Protein AF-A0A5N5XHW6-F1 (afdb_monomer_lite)

Secondary structure (DSSP, 8-state):
----EEEE----STTHHHHTT------SEEEETTEEEEPPP-SB-TTSPBPPS-HHHHHHHHHHHHHHHHHHTT--GGGEEEEE-----

pLDDT: mean 74.13, std 22.5, range [29.8, 95.19]

InterPro domains:
  IPR006175 YjgF/YER057c/UK114 family [PF01042] (27-86)
  IPR006175 YjgF/YER057c/UK114 family [PTHR11803] (19-86)
  IPR035959 RutC-like superfamily [G3DSA:3.30.1330.40] (22-88)
  IPR035959 RutC-like superfamily [SSF55298] (13-86)

Foldseek 3Di:
DAAEEAAEADDPPVVVVVPVVDPDPDDQWDDDPRYIYGYHFWCADPVRHHDDDDPVNGVVSSQVVVQVVQVVVVHGPVRYDYHDDDDDD

Radius of gyration: 13.63 Å; chains: 1; bounding box: 28×33×35 Å

Structure (mmCIF, N/CA/C/O backbone):
data_AF-A0A5N5XHW6-F1
#
_entry.id   AF-A0A5N5XHW6-F1
#
loop_
_atom_site.group_PDB
_atom_site.id
_atom_site.type_symbol
_atom_site.label_atom_id
_atom_site.label_alt_id
_atom_site.label_comp_id
_atom_site.label_asym_id
_atom_site.label_entity_id
_atom_site.label_seq_id
_atom_site.pdbx_PDB_ins_code
_atom_site.Cartn_x
_atom_site.Cartn_y
_atom_site.Cartn_z
_atom_site.occupancy
_atom_site.B_iso_or_equiv
_atom_site.auth_seq_id
_atom_site.auth_comp_id
_atom_site.auth_asym_id
_atom_site.auth_atom_id
_atom_site.pdbx_PDB_model_num
ATOM 1 N N . MET A 1 1 ? 3.077 -14.957 -16.469 1.00 30.38 1 MET A N 1
ATOM 2 C CA . MET A 1 1 ? 3.777 -15.271 -15.201 1.00 30.38 1 MET A CA 1
ATOM 3 C C . MET A 1 1 ? 3.243 -14.304 -14.143 1.00 30.38 1 MET A C 1
ATOM 5 O O . MET A 1 1 ? 3.478 -13.116 -14.329 1.00 30.38 1 MET A O 1
ATOM 9 N N . PRO A 1 2 ? 2.432 -14.708 -13.147 1.00 42.75 2 PRO A N 1
ATOM 10 C CA . PRO A 1 2 ? 1.755 -13.767 -12.248 1.00 42.75 2 PRO A CA 1
ATOM 11 C C . PRO A 1 2 ? 2.714 -13.275 -11.154 1.00 42.75 2 PRO A C 1
ATOM 13 O O . PRO A 1 2 ? 3.647 -13.973 -10.775 1.00 42.75 2 PRO A O 1
ATOM 16 N N . HIS A 1 3 ? 2.543 -12.026 -10.736 1.00 33.09 3 HIS A 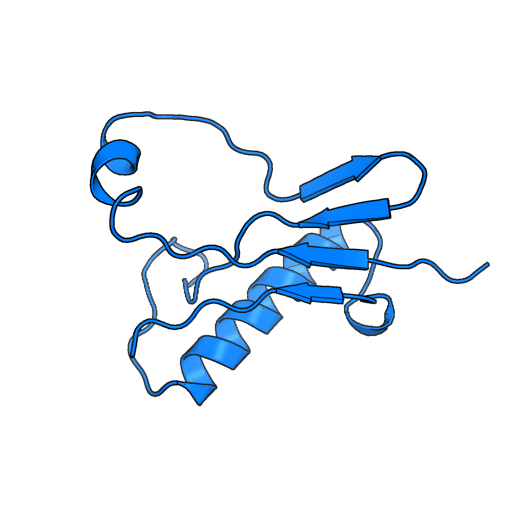N 1
ATOM 17 C CA . HIS A 1 3 ? 3.513 -11.253 -9.959 1.00 33.09 3 HIS A CA 1
ATOM 18 C C . HIS A 1 3 ? 2.964 -11.138 -8.533 1.00 33.09 3 HIS A C 1
ATOM 20 O O . HIS A 1 3 ? 1.752 -11.050 -8.369 1.00 33.09 3 HIS A O 1
ATOM 26 N N . LEU A 1 4 ? 3.838 -11.183 -7.528 1.00 32.03 4 LEU A N 1
ATOM 27 C CA . LEU A 1 4 ? 3.488 -11.282 -6.111 1.00 32.03 4 LEU A CA 1
ATOM 28 C C . LEU A 1 4 ? 4.020 -10.030 -5.372 1.00 32.03 4 LEU A C 1
ATOM 30 O O . LEU A 1 4 ? 5.206 -9.728 -5.475 1.00 32.03 4 LEU A O 1
ATOM 34 N N . ALA A 1 5 ? 3.177 -9.275 -4.661 1.00 33.56 5 ALA A N 1
ATOM 35 C CA . ALA A 1 5 ? 3.521 -8.013 -3.990 1.00 33.56 5 ALA A CA 1
ATOM 36 C C . ALA A 1 5 ? 3.379 -8.119 -2.461 1.00 33.56 5 ALA A C 1
ATOM 38 O O . ALA A 1 5 ? 2.365 -8.569 -1.948 1.00 33.56 5 ALA A O 1
ATOM 39 N N . ILE A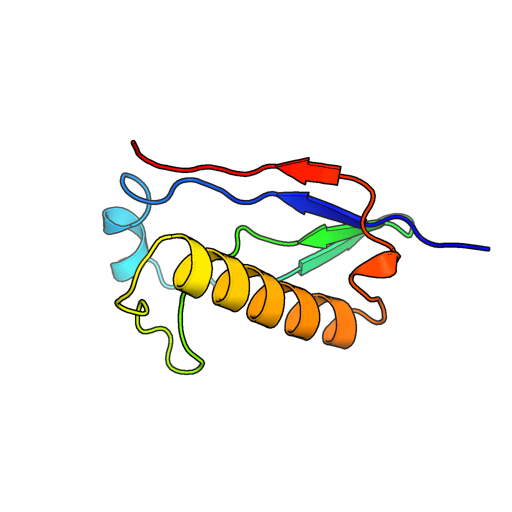 1 6 ? 4.399 -7.722 -1.703 1.00 40.91 6 ILE A N 1
ATOM 40 C CA . ILE A 1 6 ? 4.397 -7.806 -0.235 1.00 40.91 6 ILE A CA 1
ATOM 41 C C . ILE A 1 6 ? 4.282 -6.384 0.326 1.00 40.91 6 ILE A C 1
ATOM 43 O O . ILE A 1 6 ? 5.186 -5.567 0.176 1.00 40.91 6 ILE A O 1
ATOM 47 N N . MET A 1 7 ? 3.154 -6.092 0.962 1.00 40.69 7 MET A N 1
ATOM 48 C CA . MET A 1 7 ? 2.792 -4.829 1.594 1.00 40.69 7 MET A CA 1
ATOM 49 C C . MET A 1 7 ? 3.215 -4.824 3.068 1.00 40.69 7 MET A C 1
ATOM 51 O O . MET A 1 7 ? 2.876 -5.729 3.833 1.00 40.69 7 MET A O 1
ATOM 55 N N . TYR A 1 8 ? 3.940 -3.785 3.475 1.00 36.91 8 TYR A N 1
ATOM 56 C CA . TYR A 1 8 ? 4.366 -3.549 4.854 1.00 36.91 8 TYR A CA 1
ATOM 57 C C . TYR A 1 8 ? 3.759 -2.216 5.313 1.00 36.91 8 TYR A C 1
ATOM 59 O O . TYR A 1 8 ? 4.183 -1.170 4.842 1.00 36.91 8 TYR A O 1
ATOM 67 N N . ILE A 1 9 ? 2.753 -2.220 6.190 1.00 38.81 9 ILE A N 1
ATOM 68 C CA . ILE A 1 9 ? 2.289 -1.012 6.908 1.00 38.81 9 ILE A CA 1
ATOM 69 C C . ILE A 1 9 ? 3.228 -0.835 8.117 1.00 38.81 9 ILE A C 1
ATOM 71 O O . ILE A 1 9 ? 3.832 -1.813 8.533 1.00 38.81 9 ILE A O 1
ATOM 75 N N . SER A 1 10 ? 3.445 0.358 8.677 1.00 40.62 10 SER A N 1
ATOM 76 C CA . SER A 1 10 ? 4.232 0.525 9.917 1.00 40.62 10 SER A CA 1
ATOM 77 C C . SER A 1 10 ? 3.605 1.571 10.843 1.00 40.62 10 SER A C 1
ATOM 79 O O . SER A 1 10 ? 3.003 2.540 10.387 1.00 40.62 10 SER A O 1
ATOM 81 N N . SER A 1 11 ? 3.717 1.344 12.157 1.00 41.12 11 SER A N 1
ATOM 82 C CA . SER A 1 11 ? 3.215 2.221 13.226 1.00 41.12 11 SER A CA 1
ATOM 83 C C . SER A 1 11 ? 4.119 3.450 13.384 1.00 41.12 11 SER A C 1
ATOM 85 O O . SER A 1 11 ? 5.293 3.309 13.727 1.00 41.12 11 SER A O 1
ATOM 87 N N . GLN A 1 12 ? 3.591 4.655 13.139 1.00 46.53 12 GLN A N 1
ATOM 88 C CA . GLN A 1 12 ? 4.335 5.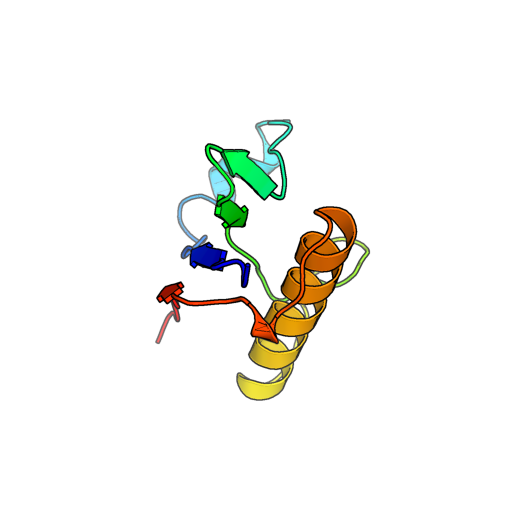917 13.234 1.00 46.53 12 GLN A CA 1
ATOM 89 C C . GLN A 1 12 ? 3.785 6.834 14.330 1.00 46.53 12 GLN A C 1
ATOM 91 O O . GLN A 1 12 ? 3.093 7.804 14.048 1.00 46.53 12 GLN A O 1
ATOM 96 N N . TYR A 1 13 ? 4.127 6.566 15.590 1.00 40.88 13 TYR A N 1
ATOM 97 C CA . TYR A 1 13 ? 3.999 7.594 16.637 1.00 40.88 13 TYR A CA 1
ATOM 98 C C . TYR A 1 13 ? 5.346 7.991 17.247 1.00 40.88 13 TYR A C 1
ATOM 100 O O . TYR A 1 13 ? 5.517 9.150 17.603 1.00 40.88 13 TYR A O 1
ATOM 108 N N . LEU A 1 14 ? 6.336 7.089 17.287 1.00 35.03 14 LEU A N 1
ATOM 109 C CA . LEU A 1 14 ? 7.698 7.442 17.716 1.00 35.03 14 LEU A CA 1
ATOM 110 C C . LEU A 1 14 ? 8.546 8.015 16.564 1.00 35.03 14 LEU A C 1
ATOM 112 O O . LEU A 1 14 ? 9.401 8.863 16.782 1.00 35.03 14 LEU A O 1
ATOM 116 N N . THR A 1 15 ? 8.264 7.605 15.326 1.00 40.34 15 THR A N 1
ATOM 117 C CA . THR A 1 15 ? 8.854 8.167 14.101 1.00 40.34 15 THR A CA 1
ATOM 118 C C . THR A 1 15 ? 8.247 9.519 13.727 1.00 40.34 15 THR A C 1
ATOM 120 O O . THR A 1 15 ? 8.936 10.357 13.172 1.00 40.34 15 THR A O 1
ATOM 123 N N . PHE A 1 16 ? 6.993 9.803 14.079 1.00 43.12 16 PHE A N 1
ATOM 124 C CA . PHE A 1 16 ? 6.320 11.037 13.651 1.00 43.12 16 PHE A CA 1
ATOM 125 C C . PHE A 1 16 ? 7.037 12.325 14.117 1.00 43.12 16 PHE A C 1
ATOM 127 O O . PHE A 1 16 ? 7.149 13.283 13.357 1.00 43.12 16 PHE A O 1
ATOM 134 N N . TYR A 1 17 ? 7.613 12.326 15.326 1.00 29.80 17 TYR A N 1
ATOM 135 C CA . TYR A 1 17 ? 8.337 13.483 15.874 1.00 29.80 17 TYR A CA 1
ATOM 136 C C . TYR A 1 17 ? 9.754 13.671 15.314 1.00 29.80 17 TYR A C 1
ATOM 138 O O . TYR A 1 17 ? 10.255 14.792 15.300 1.00 29.80 17 TYR A O 1
ATOM 146 N N . THR A 1 18 ? 10.403 12.619 14.809 1.00 33.62 18 THR A N 1
ATOM 147 C CA . THR A 1 18 ? 11.725 12.741 14.166 1.00 33.62 18 THR A CA 1
ATOM 148 C C . THR A 1 18 ? 11.634 13.104 12.677 1.00 33.62 18 THR A C 1
ATOM 150 O O . THR A 1 18 ? 12.631 13.513 12.083 1.00 33.62 18 THR A O 1
ATOM 153 N N . TRP A 1 19 ? 10.441 13.007 12.079 1.00 39.66 19 TRP A N 1
ATOM 154 C CA . TRP A 1 19 ? 10.191 13.187 10.644 1.00 39.66 19 TRP A CA 1
ATOM 155 C C . TRP A 1 19 ? 9.954 14.633 10.190 1.00 39.66 19 TRP A C 1
ATOM 157 O O . TRP A 1 19 ? 10.283 14.957 9.055 1.00 39.66 19 TRP A O 1
ATOM 167 N N . ILE A 1 20 ? 9.450 15.523 11.051 1.00 44.50 20 ILE A N 1
ATOM 168 C CA . ILE A 1 20 ? 9.288 16.952 10.699 1.00 44.50 20 ILE A CA 1
ATOM 169 C C . ILE A 1 20 ? 10.652 17.659 10.576 1.00 44.50 20 ILE A C 1
ATOM 171 O O . ILE A 1 20 ? 10.778 18.654 9.868 1.00 44.50 20 ILE A O 1
ATOM 175 N N . LEU A 1 21 ? 11.694 17.132 11.226 1.00 43.75 21 LEU A N 1
ATOM 176 C CA . LEU A 1 21 ? 13.025 17.750 11.254 1.00 43.75 21 LEU A CA 1
ATOM 177 C C . LEU A 1 21 ? 14.005 17.175 10.221 1.00 43.75 21 LEU A C 1
ATOM 179 O O . LEU A 1 21 ? 15.011 17.816 9.927 1.00 43.75 21 LEU A O 1
ATOM 183 N N . SER A 1 22 ? 13.721 16.007 9.638 1.00 43.00 22 SER A N 1
ATOM 184 C CA . SER A 1 22 ? 14.610 15.361 8.666 1.00 43.00 22 SER A CA 1
ATOM 185 C C . SER A 1 22 ? 13.917 15.277 7.311 1.00 43.00 22 SER A C 1
ATOM 187 O O . SER A 1 22 ? 13.020 14.463 7.121 1.00 43.00 22 SER A O 1
ATOM 189 N N . HIS A 1 23 ? 14.351 16.105 6.358 1.00 42.34 23 HIS A N 1
ATOM 190 C CA . HIS A 1 23 ? 13.953 16.051 4.946 1.00 42.34 23 HIS A CA 1
ATOM 191 C C . HIS A 1 23 ? 14.509 14.780 4.264 1.00 42.34 23 HIS A C 1
ATOM 193 O O . HIS A 1 23 ? 15.273 14.848 3.302 1.00 42.34 23 HIS A O 1
ATOM 199 N N . GLU A 1 24 ? 14.185 13.596 4.782 1.00 51.31 24 GLU A N 1
ATOM 200 C CA . GLU A 1 24 ? 14.579 12.331 4.172 1.00 51.31 24 GLU A CA 1
ATOM 201 C C . GLU A 1 24 ? 13.653 12.028 2.990 1.00 51.31 24 GLU A C 1
ATOM 203 O O . GLU A 1 24 ? 12.484 11.680 3.164 1.00 51.31 24 GLU A O 1
ATOM 208 N N . ILE A 1 25 ? 14.186 12.123 1.769 1.00 49.00 25 ILE A N 1
ATOM 209 C CA . ILE A 1 25 ? 13.519 11.626 0.562 1.00 49.00 25 ILE A CA 1
ATOM 210 C C . ILE A 1 25 ? 13.414 10.100 0.679 1.00 49.00 25 ILE A C 1
ATOM 212 O O . ILE A 1 25 ? 14.369 9.376 0.395 1.00 49.00 25 ILE A O 1
ATOM 216 N N . LYS A 1 26 ? 12.254 9.590 1.108 1.00 63.06 26 LYS A N 1
ATOM 217 C CA . LYS A 1 26 ? 11.973 8.146 1.107 1.00 63.06 26 LYS A CA 1
ATOM 218 C C . LYS A 1 26 ? 11.219 7.760 -0.154 1.00 63.06 26 LYS A C 1
ATOM 220 O O . LYS A 1 26 ? 10.220 8.375 -0.518 1.00 63.06 26 LYS A O 1
ATOM 225 N N . SER A 1 27 ? 11.700 6.709 -0.811 1.00 79.12 27 SER A N 1
ATOM 226 C CA . SER A 1 27 ? 10.995 6.103 -1.939 1.00 79.12 27 SER A CA 1
ATOM 227 C C . SER A 1 27 ? 9.710 5.437 -1.446 1.00 79.12 27 SER A C 1
ATOM 229 O O . SER A 1 27 ? 9.739 4.661 -0.493 1.00 79.12 27 SER A O 1
ATOM 231 N N . GLN A 1 28 ? 8.588 5.725 -2.106 1.00 83.88 28 GLN A N 1
ATOM 232 C CA . GLN A 1 28 ? 7.274 5.169 -1.753 1.00 83.88 28 GLN A CA 1
ATOM 233 C C . GLN A 1 28 ? 7.169 3.664 -2.044 1.00 83.88 28 GLN A C 1
ATOM 235 O O . GLN A 1 28 ? 6.431 2.941 -1.379 1.00 83.88 28 GLN A O 1
ATOM 240 N N . ALA A 1 29 ? 7.942 3.177 -3.012 1.00 86.25 29 ALA A N 1
ATOM 241 C CA . ALA A 1 29 ? 8.132 1.762 -3.284 1.00 86.25 29 ALA A CA 1
ATOM 242 C C . ALA A 1 29 ? 9.502 1.535 -3.930 1.00 86.25 29 ALA A C 1
ATOM 244 O O . ALA A 1 29 ? 10.062 2.444 -4.545 1.00 86.25 29 ALA A O 1
ATOM 245 N N . PHE A 1 30 ? 10.012 0.309 -3.844 1.00 88.56 30 PHE A N 1
ATOM 246 C CA . PHE A 1 30 ? 11.150 -0.136 -4.645 1.00 88.56 30 PHE A CA 1
ATOM 247 C C . PHE A 1 30 ? 10.899 -1.533 -5.211 1.00 88.56 30 PHE A C 1
ATOM 249 O O . PHE A 1 30 ? 10.161 -2.341 -4.640 1.00 88.56 30 PHE A O 1
ATOM 256 N N . LYS A 1 31 ? 11.515 -1.815 -6.359 1.00 88.50 31 LYS A N 1
ATOM 257 C CA . LYS A 1 31 ? 11.404 -3.099 -7.050 1.00 88.50 31 LYS A CA 1
ATOM 258 C C . LYS A 1 31 ? 12.735 -3.832 -6.971 1.00 88.50 31 LYS A C 1
ATOM 260 O O . LYS A 1 31 ? 13.758 -3.289 -7.375 1.00 88.50 31 LYS A O 1
ATOM 265 N N . ALA A 1 32 ? 12.711 -5.070 -6.495 1.00 87.81 32 ALA A N 1
ATOM 266 C CA . ALA A 1 32 ? 13.884 -5.931 -6.434 1.00 87.81 32 ALA A CA 1
ATOM 267 C C . ALA A 1 32 ? 13.493 -7.359 -6.814 1.00 87.81 32 ALA A C 1
ATOM 269 O O . ALA A 1 32 ? 12.523 -7.905 -6.294 1.00 87.81 32 ALA A O 1
ATOM 270 N N . ASN A 1 33 ? 14.242 -7.951 -7.747 1.00 89.69 33 ASN A N 1
ATOM 271 C CA . ASN A 1 33 ? 14.062 -9.334 -8.197 1.00 89.69 33 ASN A CA 1
ATOM 272 C C . ASN A 1 33 ? 12.606 -9.702 -8.575 1.00 89.69 33 ASN A C 1
ATOM 274 O O . ASN A 1 33 ? 12.103 -10.761 -8.218 1.00 89.69 33 ASN A O 1
ATOM 278 N N . GLY A 1 34 ? 11.898 -8.791 -9.254 1.00 85.62 34 GLY A N 1
ATOM 279 C CA . GLY A 1 34 ? 10.500 -8.994 -9.664 1.00 85.62 34 GLY A CA 1
ATOM 280 C C . GLY A 1 34 ? 9.448 -8.734 -8.578 1.00 85.62 34 GLY A C 1
ATOM 281 O O . GLY A 1 34 ? 8.264 -8.678 -8.903 1.00 85.62 34 GLY A O 1
ATOM 282 N N . THR A 1 35 ? 9.863 -8.490 -7.336 1.00 91.38 35 THR A N 1
ATOM 283 C CA . THR A 1 35 ? 8.986 -8.163 -6.205 1.00 91.38 35 THR A CA 1
ATOM 284 C C . THR A 1 35 ? 8.962 -6.658 -5.969 1.00 91.38 35 THR A C 1
ATOM 286 O O . THR A 1 35 ? 9.994 -5.987 -6.047 1.00 91.38 35 THR A O 1
ATOM 289 N N . ILE A 1 36 ? 7.779 -6.120 -5.672 1.00 91.25 36 ILE A N 1
ATOM 290 C CA . ILE A 1 36 ? 7.603 -4.723 -5.262 1.00 91.25 36 ILE A CA 1
ATOM 291 C C . ILE A 1 36 ? 7.424 -4.688 -3.749 1.00 91.25 36 ILE A C 1
ATOM 293 O O . ILE A 1 36 ? 6.557 -5.375 -3.204 1.00 91.25 36 ILE A O 1
ATOM 297 N N . TYR A 1 37 ? 8.242 -3.864 -3.102 1.00 90.56 37 TYR A N 1
ATOM 298 C CA . TYR A 1 37 ? 8.171 -3.566 -1.682 1.00 90.56 37 TYR A CA 1
ATOM 299 C C . TYR A 1 37 ? 7.597 -2.165 -1.522 1.00 90.56 37 TYR A C 1
ATOM 301 O O . TYR A 1 37 ? 8.187 -1.185 -1.982 1.00 90.56 37 TYR A O 1
ATOM 309 N N . LEU A 1 38 ? 6.423 -2.091 -0.902 1.00 89.06 38 LEU A N 1
ATOM 310 C CA . LEU A 1 38 ? 5.713 -0.842 -0.655 1.00 89.06 38 LEU A CA 1
ATOM 311 C C . LEU A 1 38 ? 6.092 -0.299 0.728 1.00 89.06 38 LEU A C 1
ATOM 313 O O . LEU A 1 38 ? 6.086 -1.054 1.704 1.00 89.06 38 LEU A O 1
ATOM 317 N N . ALA A 1 39 ? 6.404 0.995 0.813 1.00 88.69 39 ALA A N 1
ATOM 318 C CA . ALA A 1 39 ? 6.605 1.666 2.093 1.00 88.69 39 ALA A CA 1
ATOM 319 C C . ALA A 1 39 ? 5.297 1.716 2.903 1.00 88.69 39 ALA A C 1
ATOM 321 O O . ALA A 1 39 ? 4.203 1.622 2.344 1.00 88.69 39 ALA A O 1
ATOM 322 N N . GLY A 1 40 ? 5.408 1.907 4.219 1.00 86.12 40 GLY A N 1
ATOM 323 C CA . GLY A 1 40 ? 4.253 2.014 5.111 1.00 86.12 40 GLY A CA 1
ATOM 324 C C . GLY A 1 40 ? 3.268 3.087 4.665 1.00 86.12 40 GLY A C 1
ATOM 325 O O . GLY A 1 40 ? 3.630 4.255 4.573 1.00 86.12 40 GLY A O 1
ATOM 326 N N . GLN A 1 41 ? 2.026 2.680 4.407 1.00 88.75 41 GLN A N 1
ATOM 327 C CA . GLN A 1 41 ? 0.957 3.580 3.987 1.00 88.75 41 GLN A CA 1
ATOM 328 C C . GLN A 1 41 ? 0.123 4.022 5.188 1.00 88.75 41 GLN A C 1
ATOM 330 O O . GLN A 1 41 ? -0.268 3.205 6.023 1.00 88.75 41 GLN A O 1
ATOM 335 N N . ILE A 1 42 ? -0.150 5.323 5.252 1.00 89.06 42 ILE A N 1
ATOM 336 C CA . ILE A 1 42 ? -0.996 5.954 6.266 1.00 89.06 42 ILE A CA 1
ATOM 337 C C . ILE A 1 42 ? -2.266 6.503 5.616 1.00 89.06 42 ILE A C 1
ATOM 339 O O . ILE A 1 42 ? -2.314 6.736 4.405 1.00 89.06 42 ILE A O 1
ATOM 343 N N . ALA A 1 43 ? -3.301 6.704 6.430 1.00 89.00 43 ALA A N 1
ATOM 344 C CA . ALA A 1 43 ? -4.561 7.299 6.004 1.00 89.00 43 ALA A CA 1
ATOM 345 C C . ALA A 1 43 ? -4.388 8.817 5.829 1.00 89.00 43 ALA A C 1
ATOM 347 O O . ALA A 1 43 ? -4.847 9.602 6.656 1.00 89.00 43 ALA A O 1
ATOM 348 N N . ALA A 1 44 ? -3.665 9.208 4.782 1.00 87.06 44 ALA A N 1
ATOM 349 C CA . ALA A 1 44 ? -3.439 10.594 4.397 1.00 87.06 44 ALA A CA 1
ATOM 350 C C . ALA A 1 44 ? -4.079 10.899 3.038 1.00 87.06 44 ALA A C 1
ATOM 352 O O . ALA A 1 44 ? -4.214 10.006 2.191 1.00 87.06 44 ALA A O 1
ATOM 353 N N . ASP A 1 45 ? -4.482 12.151 2.853 1.00 84.62 45 ASP A N 1
ATOM 354 C CA . ASP A 1 45 ? -4.915 12.693 1.571 1.00 84.62 45 ASP A CA 1
ATOM 355 C C . ASP A 1 45 ? -3.716 12.975 0.638 1.00 84.62 45 ASP A C 1
ATOM 357 O O . ASP A 1 45 ? -2.565 12.650 0.939 1.00 84.62 45 ASP A O 1
ATOM 361 N N . ARG A 1 46 ? -3.994 13.555 -0.536 1.00 80.19 46 ARG A N 1
ATOM 362 C CA . ARG A 1 46 ? -2.969 13.892 -1.540 1.00 80.19 46 ARG A CA 1
ATOM 363 C C . ARG A 1 46 ? -2.019 15.001 -1.091 1.00 80.19 46 ARG A C 1
ATOM 365 O O . ARG A 1 46 ? -0.900 15.055 -1.593 1.00 80.19 46 ARG A O 1
ATOM 372 N N . ASP A 1 47 ? -2.469 15.844 -0.173 1.00 80.88 47 ASP A N 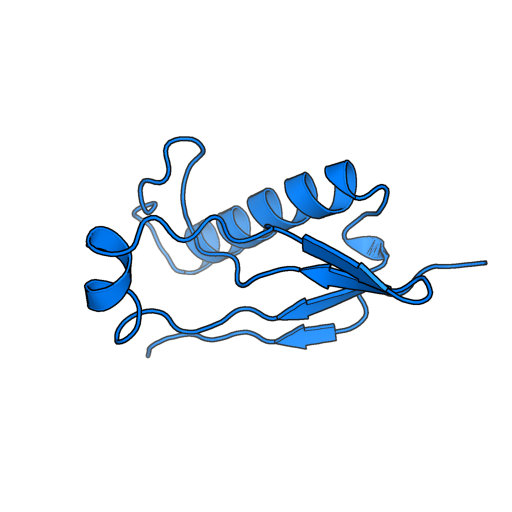1
ATOM 373 C CA . ASP A 1 47 ? -1.715 16.968 0.375 1.00 80.88 47 ASP A CA 1
ATOM 374 C C . ASP A 1 47 ? -0.900 16.547 1.614 1.00 80.88 47 ASP A C 1
ATOM 376 O O . ASP A 1 47 ? -0.121 17.330 2.153 1.00 80.88 47 ASP A O 1
ATOM 380 N N . GLY A 1 48 ? -1.034 15.285 2.042 1.00 79.62 48 GLY A N 1
ATOM 381 C CA . GLY A 1 48 ? -0.333 14.710 3.185 1.00 79.62 48 GLY A CA 1
ATOM 382 C C . GLY A 1 48 ? -1.053 14.905 4.521 1.00 79.62 48 GLY A C 1
ATOM 383 O O . GLY A 1 48 ? -0.498 14.535 5.559 1.00 79.62 48 GLY A O 1
ATOM 384 N N . ASN A 1 49 ? -2.280 15.433 4.531 1.00 84.00 49 ASN A N 1
ATOM 385 C CA . ASN A 1 49 ? -3.057 15.578 5.757 1.00 84.00 49 ASN A CA 1
ATOM 386 C C . ASN A 1 49 ? -3.699 14.250 6.142 1.00 84.00 49 ASN A C 1
ATOM 388 O O . ASN A 1 49 ? -4.258 13.534 5.311 1.00 84.00 49 ASN A O 1
ATOM 392 N N . LEU A 1 50 ? -3.662 13.930 7.433 1.00 84.56 50 LEU A N 1
ATOM 393 C CA . LEU A 1 50 ? -4.332 12.747 7.959 1.00 84.56 50 LEU A CA 1
ATOM 394 C C . LEU A 1 50 ? -5.847 12.905 7.853 1.00 84.56 50 LEU A C 1
ATOM 396 O O . LEU A 1 50 ? -6.409 13.891 8.332 1.00 84.56 50 LEU A O 1
ATOM 400 N N . ILE A 1 51 ? -6.515 11.898 7.294 1.00 86.38 51 ILE A N 1
ATOM 401 C CA . ILE A 1 51 ? -7.971 11.912 7.225 1.00 86.38 51 ILE A CA 1
ATOM 402 C C . ILE A 1 51 ? -8.581 11.631 8.603 1.00 86.38 51 ILE A C 1
ATOM 404 O O . ILE A 1 51 ? -8.150 10.746 9.357 1.00 86.38 51 ILE A O 1
ATOM 408 N N . THR A 1 52 ? -9.611 12.399 8.934 1.00 82.19 52 THR A N 1
ATOM 409 C CA . THR A 1 52 ? -10.459 12.176 10.103 1.00 82.19 52 THR A CA 1
ATOM 410 C C . THR A 1 52 ? -11.594 11.233 9.713 1.00 82.19 52 THR A C 1
ATOM 412 O O . THR A 1 52 ? -12.094 11.281 8.595 1.00 82.19 52 THR A O 1
ATOM 415 N N . GLY A 1 53 ? -11.956 10.312 10.604 1.00 83.25 53 GLY A N 1
ATOM 416 C CA . GLY A 1 53 ? -12.952 9.287 10.296 1.00 83.25 53 GLY A CA 1
ATOM 417 C C . GLY A 1 53 ? -12.806 8.031 11.142 1.00 83.25 53 GLY A C 1
ATOM 418 O O . GLY A 1 53 ? -11.901 7.914 11.985 1.00 83.25 53 GLY A O 1
ATOM 419 N N . ASN A 1 54 ? -13.713 7.091 10.901 1.00 89.12 54 ASN A N 1
ATOM 420 C CA . ASN A 1 54 ? -13.706 5.771 11.512 1.00 89.12 54 ASN A CA 1
ATOM 421 C C . ASN A 1 54 ? -12.579 4.888 10.932 1.00 89.12 54 ASN A C 1
ATOM 423 O O . ASN A 1 54 ? -11.852 5.264 10.009 1.00 89.12 54 ASN A O 1
ATOM 427 N N . ILE A 1 55 ? -12.387 3.704 11.516 1.00 87.19 55 ILE A N 1
ATOM 428 C CA . ILE A 1 55 ? -11.315 2.792 11.098 1.00 87.19 55 ILE A CA 1
ATOM 429 C C . ILE A 1 55 ? -11.489 2.292 9.657 1.00 87.19 55 ILE A C 1
ATOM 431 O O . ILE A 1 55 ? -10.491 2.098 8.965 1.00 87.19 55 ILE A O 1
ATOM 435 N N . THR A 1 56 ? -12.729 2.137 9.190 1.00 90.12 56 THR A N 1
ATOM 436 C CA . THR A 1 56 ? -13.046 1.699 7.827 1.00 90.12 56 THR A CA 1
ATOM 437 C C . THR A 1 56 ? -12.625 2.754 6.813 1.00 90.12 56 THR A C 1
ATOM 439 O O . THR A 1 56 ? -11.867 2.446 5.901 1.00 90.12 56 THR A O 1
ATOM 442 N N . GLU A 1 57 ? -13.007 4.015 7.021 1.00 90.94 57 GLU A N 1
ATOM 443 C CA . GLU A 1 57 ? -12.638 5.137 6.144 1.00 90.94 57 GLU A CA 1
ATOM 444 C C . GLU A 1 57 ? -11.113 5.296 6.049 1.00 90.94 57 GLU A C 1
ATOM 446 O O . GLU A 1 57 ? -10.552 5.490 4.966 1.00 90.94 57 GLU A O 1
ATOM 451 N N . LYS A 1 58 ? -10.420 5.129 7.184 1.00 89.19 58 LYS A N 1
ATOM 452 C CA . LYS A 1 58 ? -8.953 5.131 7.251 1.00 89.19 58 LYS A CA 1
ATOM 453 C C . LYS A 1 58 ? -8.333 3.966 6.488 1.00 89.19 58 LYS A C 1
ATOM 455 O O . LYS A 1 58 ? -7.378 4.173 5.739 1.00 89.19 58 LYS A O 1
ATOM 460 N N . ALA A 1 59 ? -8.866 2.758 6.655 1.00 90.50 59 ALA A N 1
ATOM 461 C CA . ALA A 1 59 ? -8.387 1.578 5.946 1.00 90.50 59 ALA A CA 1
ATOM 462 C C . ALA A 1 59 ? -8.572 1.725 4.430 1.00 90.50 59 ALA A C 1
ATOM 464 O O . ALA A 1 59 ? -7.636 1.478 3.671 1.00 90.50 59 ALA A O 1
ATOM 465 N N . GLU A 1 60 ? -9.733 2.199 3.981 1.00 91.88 60 GLU A N 1
ATOM 466 C CA . GLU A 1 60 ? -9.982 2.438 2.562 1.00 91.88 60 GLU A CA 1
ATOM 467 C C . GLU A 1 60 ? -9.005 3.456 1.967 1.00 91.88 60 GLU A C 1
ATOM 469 O O . GLU A 1 60 ? -8.484 3.237 0.874 1.00 91.88 60 GLU A O 1
ATOM 474 N N . GLN A 1 61 ? -8.706 4.544 2.685 1.00 91.31 61 GLN A N 1
ATOM 475 C CA . GLN A 1 61 ? -7.734 5.529 2.211 1.00 91.31 61 GLN A CA 1
ATOM 476 C C . GLN A 1 61 ? -6.331 4.930 2.081 1.00 91.31 61 GLN A C 1
ATOM 478 O O . GLN A 1 61 ? -5.648 5.173 1.086 1.00 91.31 61 GLN A O 1
ATOM 483 N N . ILE A 1 62 ? -5.919 4.101 3.043 1.00 91.62 62 ILE A N 1
ATOM 484 C CA . ILE A 1 62 ? -4.646 3.371 2.982 1.00 91.62 62 ILE A CA 1
ATOM 485 C C . ILE A 1 62 ? -4.597 2.484 1.732 1.00 91.62 62 ILE A C 1
ATOM 487 O O . ILE A 1 62 ? -3.590 2.489 1.018 1.00 91.62 62 ILE A O 1
ATOM 491 N N . PHE A 1 63 ? -5.674 1.758 1.421 1.00 92.62 63 PHE A N 1
ATOM 492 C CA . PHE A 1 63 ? -5.730 0.922 0.220 1.00 92.62 63 PHE A CA 1
ATOM 493 C C . PHE A 1 63 ? -5.721 1.741 -1.073 1.00 92.62 63 PHE A C 1
ATOM 495 O O . PHE A 1 63 ? -4.993 1.374 -1.993 1.00 92.62 63 PHE A O 1
ATOM 502 N N . ARG A 1 64 ? -6.429 2.877 -1.131 1.00 92.75 64 ARG A N 1
ATOM 503 C CA . ARG A 1 64 ? -6.387 3.799 -2.283 1.00 92.75 64 ARG A CA 1
ATOM 504 C C . ARG A 1 64 ? -4.974 4.330 -2.539 1.00 92.75 64 ARG A C 1
ATOM 506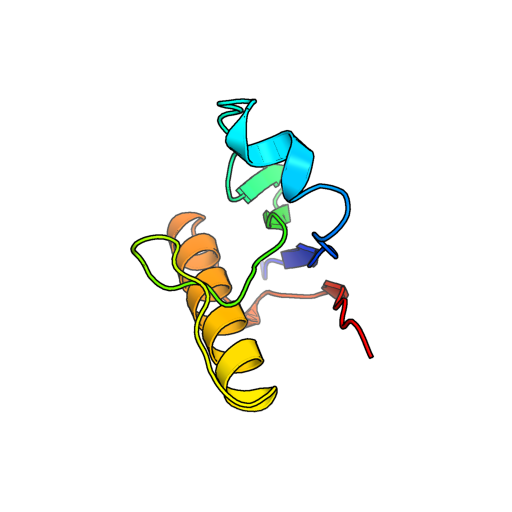 O O . ARG A 1 64 ? -4.506 4.316 -3.677 1.00 92.75 64 ARG A O 1
ATOM 513 N N . ASN A 1 65 ? -4.272 4.741 -1.483 1.00 91.81 65 ASN A N 1
ATOM 514 C CA . ASN A 1 65 ? -2.889 5.214 -1.579 1.00 91.81 65 ASN A CA 1
ATOM 515 C C . ASN A 1 65 ? -1.952 4.092 -2.057 1.00 91.81 65 ASN A C 1
ATOM 517 O O . ASN A 1 65 ? -1.147 4.281 -2.970 1.00 91.81 65 ASN A O 1
ATOM 521 N N . SER A 1 66 ? -2.123 2.892 -1.498 1.00 92.69 66 SER A N 1
ATOM 522 C CA . SER A 1 66 ? -1.358 1.703 -1.886 1.00 92.69 66 SER A CA 1
ATOM 523 C C . SER A 1 66 ? -1.574 1.332 -3.350 1.00 92.69 66 SER A C 1
ATOM 525 O O . SER A 1 66 ? -0.618 1.027 -4.061 1.00 92.69 66 SER A O 1
ATOM 527 N N . GLU A 1 67 ? -2.822 1.380 -3.818 1.00 93.50 67 GLU A N 1
ATOM 528 C CA . GLU A 1 67 ? -3.171 1.107 -5.207 1.00 93.50 67 GLU A CA 1
ATOM 529 C C . GLU A 1 67 ? -2.497 2.096 -6.158 1.00 93.50 67 GLU A C 1
ATOM 531 O O . GLU A 1 67 ? -1.914 1.678 -7.159 1.00 93.50 67 GLU A O 1
ATOM 536 N N . ALA A 1 68 ? -2.526 3.392 -5.835 1.00 92.38 68 ALA A N 1
ATOM 537 C CA . ALA A 1 68 ? -1.898 4.424 -6.653 1.00 92.38 68 ALA A CA 1
ATOM 538 C C . ALA A 1 68 ? -0.390 4.172 -6.828 1.00 92.38 68 ALA A C 1
ATOM 540 O O . ALA A 1 68 ? 0.126 4.240 -7.946 1.00 92.38 68 ALA A O 1
ATOM 541 N N . ILE A 1 69 ? 0.306 3.805 -5.748 1.00 91.31 69 ILE A N 1
ATOM 542 C CA . ILE A 1 69 ? 1.745 3.519 -5.795 1.00 91.31 69 ILE A CA 1
ATOM 543 C C . ILE A 1 69 ? 2.027 2.208 -6.539 1.00 91.31 69 ILE A C 1
ATOM 545 O O . ILE A 1 69 ? 2.947 2.153 -7.356 1.00 91.31 69 ILE A O 1
ATOM 549 N N . LEU A 1 70 ? 1.232 1.156 -6.315 1.00 91.81 70 LEU A N 1
ATOM 550 C CA . LEU A 1 70 ? 1.387 -0.107 -7.042 1.00 91.81 70 LEU A CA 1
ATOM 551 C C . LEU A 1 70 ? 1.172 0.082 -8.546 1.00 91.81 70 LEU A C 1
ATOM 553 O O . LEU A 1 70 ? 1.961 -0.447 -9.328 1.00 91.81 70 LEU A O 1
ATOM 557 N N . ARG A 1 71 ? 0.175 0.880 -8.951 1.00 93.12 71 ARG A N 1
ATOM 558 C CA . ARG A 1 71 ? -0.063 1.234 -10.358 1.00 93.12 71 ARG A CA 1
ATOM 559 C C . ARG A 1 71 ? 1.113 2.005 -10.950 1.00 93.12 71 ARG A C 1
ATOM 561 O O . ARG A 1 71 ? 1.566 1.654 -12.037 1.00 93.12 71 ARG A O 1
ATOM 568 N N . ALA A 1 72 ? 1.665 2.978 -10.221 1.00 89.88 72 ALA A N 1
ATOM 569 C CA . ALA A 1 72 ? 2.874 3.694 -10.637 1.00 89.88 72 ALA A CA 1
ATOM 570 C C . ALA A 1 72 ? 4.097 2.762 -10.774 1.00 89.88 72 ALA A C 1
ATOM 572 O O . ALA A 1 72 ? 4.945 2.970 -11.637 1.00 89.88 72 ALA A O 1
ATOM 573 N N . ALA A 1 73 ? 4.160 1.694 -9.974 1.00 87.19 73 ALA A N 1
ATOM 574 C CA . ALA A 1 73 ? 5.189 0.656 -10.050 1.00 87.19 73 ALA A CA 1
ATOM 575 C C . ALA A 1 73 ? 4.903 -0.449 -11.099 1.00 87.19 73 ALA A C 1
ATOM 577 O O . ALA A 1 73 ? 5.664 -1.418 -11.191 1.00 87.19 73 ALA A O 1
ATOM 578 N N . GLY A 1 74 ? 3.827 -0.329 -11.890 1.00 90.06 74 GLY A N 1
ATOM 579 C CA . GLY A 1 74 ? 3.449 -1.302 -12.924 1.00 90.06 74 GLY A CA 1
ATOM 580 C C . GLY A 1 74 ? 2.804 -2.585 -12.381 1.00 90.06 74 GLY A C 1
ATOM 581 O O . GLY A 1 74 ? 2.946 -3.653 -12.977 1.00 90.06 74 GLY A O 1
ATOM 582 N N . SER A 1 75 ? 2.132 -2.500 -11.234 1.00 93.31 75 SER A N 1
ATOM 583 C CA . SER A 1 75 ? 1.421 -3.597 -10.572 1.00 93.31 75 SER A CA 1
ATOM 584 C C . SER A 1 75 ? 0.016 -3.162 -10.130 1.00 93.31 75 SER A C 1
ATOM 586 O O . SER A 1 75 ? -0.481 -2.105 -10.508 1.00 93.31 75 SER A O 1
ATOM 588 N N . GLU A 1 76 ? -0.655 -4.007 -9.359 1.00 94.19 76 GLU A N 1
ATOM 589 C CA . GLU A 1 76 ? -2.047 -3.851 -8.935 1.00 94.19 76 GLU A CA 1
ATOM 590 C C . GLU A 1 76 ? -2.286 -4.584 -7.608 1.00 94.19 76 GLU A C 1
ATOM 592 O O . GLU A 1 76 ? -1.519 -5.474 -7.231 1.00 94.19 76 GLU A O 1
ATOM 597 N N . LEU A 1 77 ? -3.358 -4.227 -6.894 1.00 92.56 77 LEU A N 1
ATOM 598 C CA . LEU A 1 77 ? -3.686 -4.826 -5.595 1.00 92.56 77 LEU A CA 1
ATOM 599 C C . LEU A 1 77 ? -3.949 -6.339 -5.673 1.00 92.56 77 LEU A C 1
ATOM 601 O O . LEU A 1 77 ? -3.623 -7.059 -4.735 1.00 92.56 77 LEU A O 1
ATOM 605 N N . THR A 1 78 ? -4.473 -6.845 -6.793 1.00 95.19 78 THR A N 1
ATOM 606 C CA . THR A 1 78 ? -4.756 -8.282 -7.001 1.00 95.19 78 THR A CA 1
ATOM 607 C C . THR A 1 78 ? -3.497 -9.152 -7.003 1.00 95.19 78 THR A C 1
ATOM 609 O O . THR A 1 78 ? -3.576 -10.365 -6.831 1.00 95.19 78 THR A O 1
ATOM 612 N N . LYS A 1 79 ? -2.326 -8.531 -7.173 1.00 93.38 79 LYS A N 1
ATOM 613 C CA . LYS A 1 79 ? -1.015 -9.182 -7.140 1.00 93.38 79 LYS A CA 1
ATOM 614 C C . LYS A 1 79 ? -0.397 -9.188 -5.748 1.00 93.38 79 LYS A C 1
ATOM 616 O O . LYS A 1 79 ? 0.683 -9.739 -5.578 1.00 93.38 79 LYS A O 1
ATOM 621 N N . VAL A 1 80 ? -1.031 -8.585 -4.743 1.00 93.56 80 VAL A N 1
ATOM 622 C CA . VAL A 1 80 ? -0.520 -8.566 -3.368 1.00 93.56 80 VAL A CA 1
ATOM 623 C C . VAL A 1 80 ? -0.640 -9.952 -2.731 1.00 93.56 80 VAL A C 1
ATOM 625 O O . VAL A 1 80 ? -1.693 -10.573 -2.748 1.00 93.56 80 VAL A O 1
ATOM 628 N N . VAL A 1 81 ? 0.455 -10.436 -2.148 1.00 94.88 81 VAL A N 1
ATOM 629 C CA . VAL A 1 81 ? 0.579 -11.748 -1.497 1.00 94.88 81 VAL A CA 1
ATOM 630 C C . VAL A 1 81 ? 0.767 -11.693 0.002 1.00 94.88 81 VAL A C 1
ATOM 632 O O . VAL A 1 81 ? 0.613 -12.704 0.679 1.00 94.88 81 VAL A O 1
ATOM 635 N N . LYS A 1 82 ? 1.154 -10.540 0.540 1.00 92.88 82 LYS A N 1
ATOM 636 C CA . LYS A 1 82 ? 1.309 -10.360 1.980 1.00 92.88 82 LYS A CA 1
ATOM 637 C C . LYS A 1 82 ? 0.972 -8.932 2.330 1.00 92.88 82 LYS A C 1
ATOM 639 O O . LYS A 1 82 ? 1.374 -8.025 1.617 1.00 92.88 82 LYS A O 1
ATOM 644 N N . VAL A 1 83 ? 0.279 -8.754 3.445 1.00 91.25 83 VAL A N 1
ATOM 645 C CA . VAL A 1 83 ? -0.004 -7.454 4.044 1.00 91.25 83 VAL A CA 1
ATOM 646 C C . VAL A 1 83 ? 0.355 -7.546 5.517 1.00 91.25 83 VAL A C 1
ATOM 648 O O . VAL A 1 83 ? -0.119 -8.436 6.217 1.00 91.25 83 VAL A O 1
ATOM 651 N N . THR A 1 84 ? 1.200 -6.639 5.987 1.00 89.75 84 THR A N 1
ATOM 652 C CA . THR A 1 84 ? 1.415 -6.417 7.418 1.00 89.75 84 THR A CA 1
ATOM 653 C C . THR A 1 84 ? 0.611 -5.193 7.813 1.00 89.75 84 THR A C 1
ATOM 655 O O . THR A 1 84 ? 0.827 -4.148 7.213 1.00 89.75 84 THR A O 1
ATOM 658 N N . PHE A 1 85 ? -0.2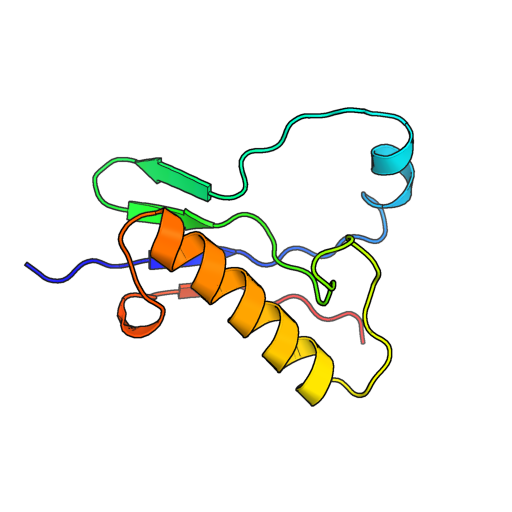88 -5.306 8.790 1.00 86.62 85 PHE A N 1
ATOM 659 C CA . PHE A 1 85 ? -1.124 -4.208 9.282 1.00 86.62 85 PHE A CA 1
ATOM 660 C C . PHE A 1 85 ? -0.752 -3.847 10.720 1.00 86.62 85 PHE A C 1
ATOM 662 O O . PHE A 1 85 ? -0.557 -4.731 11.550 1.00 86.62 85 PHE A O 1
ATOM 669 N N . PHE A 1 86 ? -0.673 -2.547 11.010 1.00 84.62 86 PHE A N 1
ATOM 670 C CA . PHE A 1 86 ? -0.417 -2.030 12.351 1.00 84.62 86 PHE A CA 1
ATOM 671 C C . PHE A 1 86 ? -1.520 -1.047 12.731 1.00 84.62 86 PHE A C 1
ATOM 673 O O . PHE A 1 86 ? -1.628 0.027 12.143 1.00 84.62 86 PHE A O 1
ATOM 680 N N . SER A 1 87 ? -2.305 -1.398 13.745 1.00 78.12 87 SER A N 1
ATOM 681 C CA . SER A 1 87 ? -3.238 -0.489 14.408 1.00 78.12 87 SER A CA 1
ATOM 682 C C . SER A 1 87 ? -2.757 -0.179 15.813 1.00 78.12 87 SER A C 1
ATOM 684 O O . SER A 1 87 ? -2.218 -1.044 16.503 1.00 78.12 87 SER A O 1
ATOM 686 N N . ARG A 1 88 ? -3.011 1.048 16.257 1.00 70.94 88 ARG A N 1
ATOM 687 C CA . ARG A 1 88 ? -2.955 1.396 17.671 1.00 70.94 88 ARG A CA 1
ATOM 688 C C . ARG A 1 88 ? -4.364 1.225 18.235 1.00 70.94 88 ARG A C 1
ATOM 690 O O . ARG A 1 88 ? -5.258 1.950 17.805 1.00 70.94 88 ARG A O 1
ATOM 697 N N . ILE A 1 89 ? -4.543 0.225 19.098 1.00 52.47 89 ILE A N 1
ATOM 698 C CA . ILE A 1 89 ? -5.716 0.130 19.979 1.00 52.47 89 ILE A CA 1
ATOM 699 C C . ILE A 1 89 ? -5.576 1.115 21.137 1.00 52.47 89 ILE A C 1
ATOM 701 O O . ILE A 1 89 ? -4.414 1.415 21.509 1.00 52.47 89 ILE A O 1
#

Sequence (89 aa):
MPHLAIMYISSQYLTFYTWILSHEIKSQAFKANGTIYLAGQIAADRDGNLITGNITEKAEQIFRNSEAILRAAGSELTKVVKVTFFSRI

Organism: NCBI:txid41062